Protein AF-A0A841CKB7-F1 (afdb_monomer_lite)

Secondary structure (DSSP, 8-state):
--HHHHHHHHHHTPPEEEEEEEEETTEEEEEEEEEE-SS-EEEEESSSS-EEEESSHHHHHHHHTTTS--EEEEE-

Foldseek 3Di:
DDPVVVVVVCVVFPWWKKFWWFDDPNDIDTQWIWTDGPQWIWIAGPVRPDIDTGRDPVVVVVVCCVPPIDIDIGTD

Radius of gyration: 14.94 Å; chains: 1; bounding box: 28×29×46 Å

Organism: NCBI:txid1051531

pLDDT: mean 94.86, std 4.1, range [72.62, 98.5]

Sequence (76 aa):
MSDSAIQNMVKDSAPRLFALVEEEDGEAWVEAWGMVLDDHTEVVSVEGDYRMSLEEPENALWIFNAGGGNAQLVWA

Structure (mmCIF, N/CA/C/O backbone):
data_AF-A0A841CKB7-F1
#
_entry.id   AF-A0A841CKB7-F1
#
loop_
_atom_site.group_PDB
_atom_site.id
_atom_site.type_symbol
_atom_site.label_atom_id
_atom_site.label_alt_id
_atom_site.label_comp_id
_atom_site.label_asym_id
_atom_site.label_entity_id
_atom_site.label_seq_id
_atom_site.pdbx_PDB_ins_code
_atom_site.Cartn_x
_atom_site.Cartn_y
_atom_site.Cartn_z
_atom_site.occupancy
_atom_site.B_iso_or_equiv
_atom_site.auth_seq_id
_atom_site.auth_comp_id
_atom_site.auth_asym_id
_atom_site.auth_atom_id
_atom_site.pdbx_PDB_model_num
ATOM 1 N N . MET A 1 1 ? 5.092 -7.927 -30.290 1.00 72.62 1 MET A N 1
ATOM 2 C CA . MET A 1 1 ? 4.544 -8.848 -29.270 1.00 72.62 1 MET A CA 1
ATOM 3 C C . MET A 1 1 ? 3.088 -9.109 -29.618 1.00 72.62 1 MET A C 1
ATOM 5 O O . MET A 1 1 ? 2.483 -8.218 -30.199 1.00 72.62 1 MET A O 1
ATOM 9 N N . SER A 1 2 ? 2.549 -10.300 -29.357 1.00 91.62 2 SER A N 1
ATOM 10 C CA . SER A 1 2 ? 1.108 -10.546 -29.512 1.00 91.62 2 SER A CA 1
ATOM 11 C C . SER A 1 2 ? 0.329 -9.904 -28.363 1.00 91.62 2 SER A C 1
ATOM 13 O O . SER A 1 2 ? 0.887 -9.712 -27.281 1.00 91.62 2 SER A O 1
ATOM 15 N N . ASP A 1 3 ? -0.965 -9.655 -28.556 1.00 91.88 3 ASP A N 1
ATOM 16 C CA . ASP A 1 3 ? -1.856 -9.165 -27.494 1.00 91.88 3 ASP A CA 1
ATOM 17 C C . ASP A 1 3 ? -1.821 -10.071 -26.254 1.00 91.88 3 ASP A C 1
ATOM 19 O O . ASP A 1 3 ? -1.778 -9.589 -25.126 1.00 91.88 3 ASP A O 1
ATOM 23 N N . SER A 1 4 ? -1.737 -11.391 -26.451 1.00 92.44 4 SER A N 1
ATOM 24 C CA . SER A 1 4 ? -1.599 -12.363 -25.360 1.00 92.44 4 SER A CA 1
ATOM 25 C C . SER A 1 4 ? -0.286 -12.227 -24.584 1.00 92.44 4 SER A C 1
ATOM 27 O O . SER A 1 4 ? -0.278 -12.379 -23.365 1.00 92.44 4 SER A O 1
ATOM 29 N N . ALA A 1 5 ? 0.823 -11.913 -25.261 1.00 95.69 5 ALA A N 1
ATOM 30 C CA . ALA A 1 5 ? 2.112 -11.713 -24.604 1.00 95.69 5 ALA A CA 1
ATOM 31 C C . ALA A 1 5 ? 2.114 -10.428 -23.764 1.00 95.69 5 ALA A C 1
ATOM 33 O O . ALA A 1 5 ? 2.633 -10.427 -22.652 1.00 95.69 5 ALA A O 1
ATOM 34 N N . ILE A 1 6 ? 1.479 -9.361 -24.263 1.00 96.81 6 ILE A N 1
ATOM 35 C CA . ILE A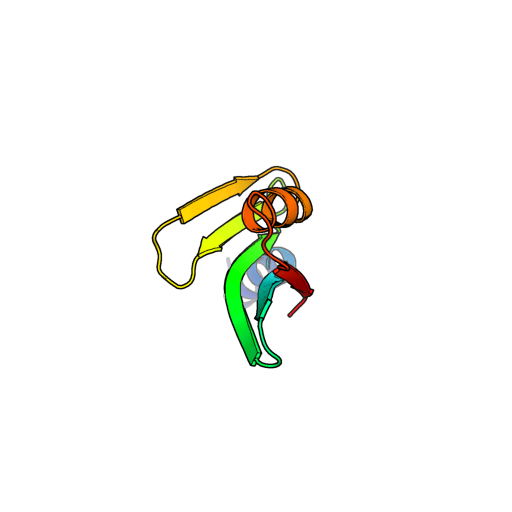 1 6 ? 1.322 -8.099 -23.526 1.00 96.81 6 ILE A CA 1
ATOM 36 C C . ILE A 1 6 ? 0.434 -8.305 -22.293 1.00 96.81 6 ILE A C 1
ATOM 38 O O . ILE A 1 6 ? 0.777 -7.850 -21.206 1.00 96.81 6 ILE A O 1
ATOM 42 N N . GLN A 1 7 ? -0.680 -9.028 -22.431 1.00 96.69 7 GLN A N 1
ATOM 43 C CA . GLN A 1 7 ? -1.584 -9.304 -21.310 1.00 96.69 7 GLN A CA 1
ATOM 44 C C . GLN A 1 7 ? -0.930 -10.135 -20.205 1.00 96.69 7 GLN A C 1
ATOM 46 O O . GLN A 1 7 ? -1.188 -9.880 -19.033 1.00 96.69 7 GLN A O 1
ATOM 51 N N . ASN A 1 8 ? -0.099 -11.117 -20.561 1.00 96.56 8 ASN A N 1
ATOM 52 C CA . ASN A 1 8 ? 0.627 -11.907 -19.569 1.00 96.56 8 ASN A CA 1
ATOM 53 C C . ASN A 1 8 ? 1.666 -11.055 -18.841 1.00 96.56 8 ASN A C 1
ATOM 55 O O . ASN A 1 8 ? 1.668 -11.050 -17.619 1.00 96.56 8 ASN A O 1
ATOM 59 N N . MET A 1 9 ? 2.446 -10.250 -19.572 1.00 95.44 9 MET A N 1
ATOM 60 C CA . MET A 1 9 ? 3.403 -9.319 -18.965 1.00 95.44 9 MET A CA 1
ATOM 61 C C . MET A 1 9 ? 2.732 -8.401 -17.934 1.00 95.44 9 MET A C 1
ATOM 63 O O . MET A 1 9 ? 3.237 -8.270 -16.829 1.00 95.44 9 MET A O 1
ATOM 67 N N . VAL A 1 10 ? 1.574 -7.815 -18.265 1.00 96.12 10 VAL A N 1
ATOM 68 C CA . VAL A 1 10 ? 0.831 -6.938 -17.341 1.00 96.12 10 VAL A CA 1
ATOM 69 C C . VAL A 1 10 ? 0.334 -7.685 -16.103 1.00 96.12 10 VAL A C 1
ATOM 71 O O . VAL A 1 10 ? 0.340 -7.121 -15.016 1.00 96.12 10 VAL A O 1
ATOM 74 N N . LYS A 1 11 ? -0.117 -8.936 -16.250 1.00 94.94 11 LYS A N 1
ATOM 75 C CA . LYS A 1 11 ? -0.568 -9.751 -15.111 1.00 94.94 11 LYS A CA 1
ATOM 76 C C . LYS A 1 11 ? 0.588 -10.136 -14.196 1.00 94.94 11 LYS A C 1
ATOM 78 O O . LYS A 1 11 ? 0.423 -10.089 -12.984 1.00 94.94 11 LYS A O 1
ATOM 83 N N . 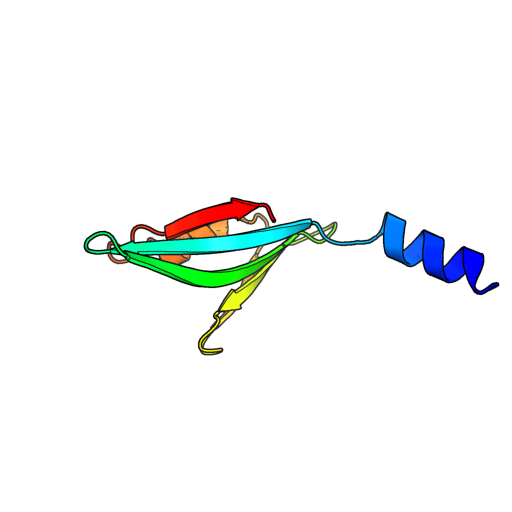ASP A 1 12 ? 1.723 -10.502 -14.783 1.00 94.62 12 ASP A N 1
ATOM 84 C CA . ASP A 1 12 ? 2.912 -10.928 -14.047 1.00 94.62 12 ASP A CA 1
ATOM 85 C C . ASP A 1 12 ? 3.569 -9.754 -13.304 1.00 94.62 12 ASP A C 1
ATOM 87 O O . ASP A 1 12 ? 4.183 -9.966 -12.265 1.00 94.62 12 ASP A O 1
ATOM 91 N N . SER A 1 13 ? 3.409 -8.523 -13.806 1.00 93.62 13 SER A N 1
ATOM 92 C CA . SER A 1 13 ? 3.947 -7.295 -13.205 1.00 93.62 13 SER A CA 1
ATOM 93 C C . SER A 1 13 ? 2.904 -6.459 -12.454 1.00 93.62 13 SER A C 1
ATOM 95 O O . SER A 1 13 ? 3.134 -5.273 -12.210 1.00 93.62 13 SER A O 1
ATOM 97 N N . ALA A 1 14 ? 1.707 -6.993 -12.198 1.00 96.38 14 ALA A N 1
ATOM 98 C CA . ALA A 1 14 ? 0.650 -6.221 -11.556 1.00 96.38 14 ALA A CA 1
ATOM 99 C C . ALA A 1 14 ? 1.042 -5.922 -10.097 1.00 96.38 14 ALA A C 1
ATOM 101 O O . ALA A 1 14 ? 1.296 -6.867 -9.345 1.00 96.38 14 ALA A O 1
ATOM 102 N N . PRO A 1 15 ? 1.072 -4.645 -9.669 1.00 97.06 15 PRO A N 1
ATOM 103 C CA . PRO A 1 15 ? 1.415 -4.318 -8.296 1.00 97.06 15 PRO A CA 1
ATOM 104 C C . PRO A 1 15 ? 0.339 -4.822 -7.340 1.00 97.06 15 PRO A C 1
ATOM 106 O O . PRO A 1 15 ? -0.850 -4.883 -7.677 1.00 97.06 15 PRO A O 1
ATOM 109 N N . ARG A 1 16 ? 0.744 -5.121 -6.107 1.00 97.62 16 ARG A N 1
ATOM 110 C CA . ARG A 1 16 ? -0.215 -5.404 -5.040 1.00 97.62 16 ARG A CA 1
ATOM 111 C C . ARG A 1 16 ? -0.737 -4.089 -4.469 1.00 97.62 16 ARG A C 1
ATOM 113 O O . ARG A 1 16 ? 0.050 -3.238 -4.065 1.00 97.62 16 ARG A O 1
ATOM 120 N N . LEU A 1 17 ? -2.057 -3.938 -4.417 1.00 98.25 17 LEU A N 1
ATOM 121 C CA . LEU A 1 17 ? -2.713 -2.731 -3.915 1.00 98.25 17 LEU A CA 1
ATOM 122 C C . LEU A 1 17 ? -3.037 -2.844 -2.422 1.00 98.25 17 LEU A C 1
ATOM 124 O O . LEU A 1 17 ? -3.425 -3.911 -1.940 1.00 98.25 17 LEU A O 1
ATOM 128 N N . PHE A 1 18 ? -2.936 -1.729 -1.707 1.00 98.50 18 PHE A N 1
ATOM 129 C CA . PHE A 1 18 ? -3.434 -1.577 -0.340 1.00 98.50 18 PHE A CA 1
ATOM 130 C C . PHE A 1 18 ? -4.043 -0.191 -0.127 1.00 98.50 18 PHE A C 1
ATOM 132 O O . PHE A 1 18 ? -3.799 0.736 -0.899 1.00 98.50 18 PHE A O 1
ATOM 139 N N . ALA A 1 19 ? -4.817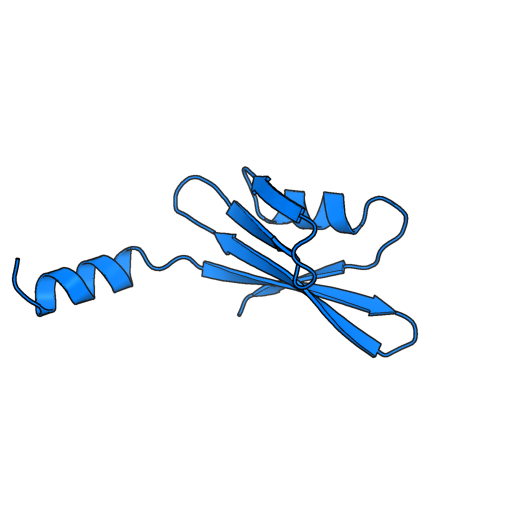 -0.055 0.940 1.00 98.50 19 ALA A N 1
ATOM 140 C CA . ALA A 1 19 ? -5.323 1.205 1.454 1.00 98.50 19 ALA A CA 1
ATOM 141 C C . ALA A 1 19 ? -4.722 1.485 2.836 1.00 98.50 19 ALA A C 1
ATOM 143 O O . ALA A 1 19 ? -4.489 0.559 3.616 1.00 98.50 19 ALA A O 1
ATOM 144 N N . LEU A 1 20 ? -4.503 2.762 3.136 1.00 97.56 20 LEU A N 1
ATOM 145 C CA . LEU A 1 20 ? -4.384 3.255 4.503 1.00 97.56 20 LEU A CA 1
ATOM 146 C C . LEU A 1 20 ? -5.768 3.736 4.932 1.00 97.56 20 LEU A C 1
ATOM 148 O O . LEU A 1 20 ? -6.343 4.616 4.290 1.00 97.56 20 LEU A O 1
ATOM 152 N N . VAL A 1 21 ? -6.314 3.104 5.965 1.00 97.50 21 VAL A N 1
ATOM 153 C CA . VAL A 1 21 ? -7.655 3.369 6.492 1.00 97.50 21 VAL A CA 1
ATOM 154 C C . VAL A 1 21 ? -7.516 4.000 7.864 1.00 97.50 21 VAL A C 1
ATOM 156 O O . VAL A 1 21 ? -6.960 3.364 8.754 1.00 97.50 21 VAL A O 1
ATOM 159 N N . GLU A 1 22 ? -8.013 5.219 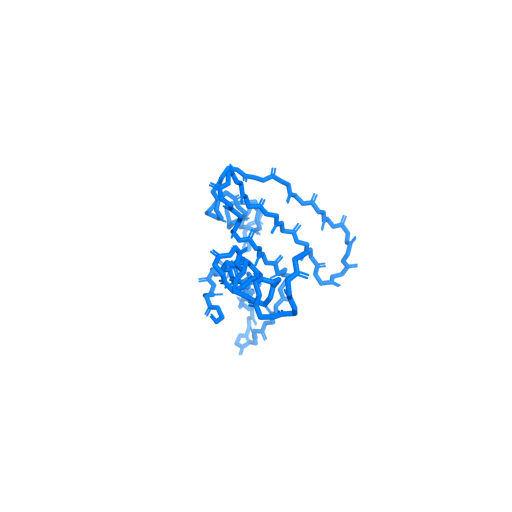8.025 1.00 95.56 22 GLU A N 1
ATOM 160 C CA . GLU A 1 22 ? -8.112 5.885 9.325 1.00 95.56 22 GLU A CA 1
ATOM 161 C C . GLU A 1 22 ? -9.435 5.494 9.988 1.00 95.56 22 GLU A C 1
ATOM 163 O O . GLU A 1 22 ? -10.466 5.397 9.314 1.00 95.56 22 GLU A O 1
ATOM 168 N N . GLU A 1 23 ? -9.396 5.254 11.300 1.00 93.06 23 GLU A N 1
ATOM 169 C CA . GLU A 1 23 ? -10.581 5.025 12.129 1.00 93.06 23 GLU A CA 1
ATOM 170 C C . GLU A 1 23 ? -10.642 6.061 13.259 1.00 93.06 23 GLU A C 1
ATOM 172 O O . GLU A 1 23 ? -9.807 6.044 14.169 1.00 93.06 23 GLU A O 1
ATOM 177 N N . GLU A 1 24 ? -11.676 6.905 13.244 1.00 90.56 24 GLU A N 1
ATOM 178 C CA . GLU A 1 24 ? -11.945 7.920 14.269 1.00 90.56 24 GLU A CA 1
ATOM 179 C C . GLU A 1 24 ? -13.436 7.911 14.632 1.00 90.56 24 GLU A C 1
ATOM 181 O O . GLU A 1 24 ? -14.304 7.793 13.769 1.00 90.56 24 GLU A O 1
ATOM 186 N N . ASP A 1 25 ? -13.750 7.983 15.930 1.00 91.62 25 ASP A N 1
ATOM 187 C CA . ASP A 1 25 ? -15.122 8.076 16.458 1.00 91.62 25 ASP A CA 1
ATOM 188 C C . ASP A 1 25 ? -16.131 7.029 15.922 1.00 91.62 25 ASP A C 1
ATOM 190 O O . ASP A 1 25 ? -17.346 7.237 15.924 1.00 91.62 25 ASP A O 1
ATOM 194 N N . GLY A 1 26 ? -15.640 5.844 15.540 1.00 91.31 26 GLY A N 1
ATOM 195 C CA . GLY A 1 26 ? -16.459 4.735 15.034 1.00 91.31 26 GLY A CA 1
ATOM 196 C C . GLY A 1 26 ? -16.781 4.813 13.539 1.00 91.31 26 GLY A C 1
ATOM 197 O O . GLY A 1 26 ? -17.539 3.976 13.042 1.00 91.31 26 GLY A O 1
ATOM 198 N N . GLU A 1 27 ? -16.200 5.775 12.830 1.00 94.94 27 GLU A N 1
ATOM 199 C CA . GLU A 1 27 ? -16.225 5.884 11.375 1.00 94.94 27 GLU A CA 1
ATOM 200 C C . GLU A 1 27 ? -14.850 5.521 10.797 1.00 94.94 27 GLU A C 1
ATOM 202 O O . GLU A 1 27 ? -13.829 5.627 11.474 1.00 94.94 27 GLU A O 1
ATOM 207 N N . ALA A 1 28 ? -14.834 5.042 9.550 1.00 95.38 28 ALA A N 1
ATOM 208 C CA . ALA A 1 28 ? -13.615 4.631 8.863 1.00 95.38 28 ALA A CA 1
ATOM 209 C C . ALA A 1 28 ? -13.618 5.127 7.418 1.00 95.38 28 ALA A C 1
ATOM 211 O O . ALA A 1 28 ? -14.634 5.016 6.720 1.00 95.38 28 ALA A O 1
ATOM 212 N N . TRP A 1 29 ? -12.482 5.629 6.946 1.00 96.56 29 TRP A N 1
ATOM 213 C CA . TRP A 1 29 ? -12.325 6.089 5.568 1.00 96.56 29 TRP A CA 1
ATOM 214 C C . TRP A 1 29 ? -10.918 5.818 5.043 1.00 96.56 29 TRP A C 1
ATOM 216 O O . TRP A 1 29 ? -9.968 5.616 5.794 1.00 96.56 29 TRP A O 1
ATOM 226 N N . VAL A 1 30 ? -10.792 5.777 3.717 1.00 97.50 30 VAL A N 1
ATOM 227 C CA . VAL A 1 30 ? -9.492 5.614 3.065 1.00 97.50 30 VAL A CA 1
ATOM 228 C C . VAL A 1 30 ? -8.802 6.972 3.002 1.00 97.50 30 VAL A C 1
ATOM 230 O O . VAL A 1 30 ? -9.266 7.859 2.290 1.00 97.50 30 VAL A O 1
ATOM 233 N N . GLU A 1 31 ? -7.684 7.102 3.706 1.00 96.12 31 GLU A N 1
ATOM 234 C CA . GLU A 1 31 ? -6.798 8.271 3.671 1.00 96.12 31 GLU A CA 1
ATOM 235 C C . GLU A 1 31 ? -5.900 8.256 2.431 1.00 96.12 31 GLU A C 1
ATOM 237 O O . GLU A 1 31 ? -5.682 9.271 1.767 1.00 96.12 31 GLU A O 1
ATOM 242 N N . AL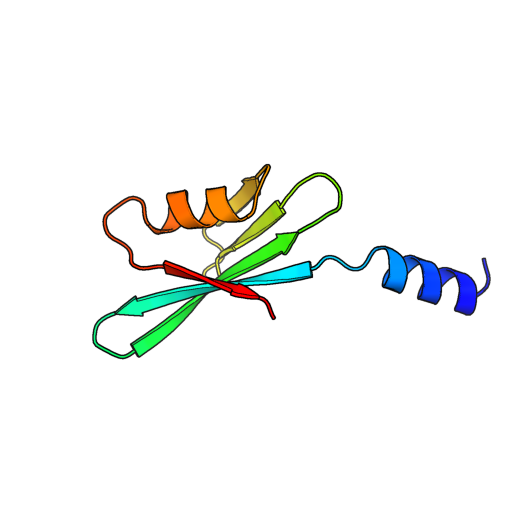A A 1 32 ? -5.395 7.075 2.067 1.00 97.69 32 ALA A N 1
ATOM 243 C CA . ALA A 1 32 ? -4.496 6.915 0.934 1.00 97.69 32 ALA A CA 1
ATOM 244 C C . ALA A 1 32 ? -4.585 5.531 0.299 1.00 97.69 32 ALA A C 1
ATOM 246 O O . ALA A 1 32 ? -4.938 4.541 0.942 1.00 97.69 32 ALA A O 1
ATOM 247 N N . TRP A 1 33 ? -4.187 5.462 -0.967 1.00 98.44 33 TRP A N 1
ATOM 248 C CA . TRP A 1 33 ? -3.961 4.214 -1.686 1.00 98.44 33 TRP A CA 1
ATOM 249 C C . TRP A 1 33 ? -2.476 4.007 -1.921 1.00 98.44 33 TRP A C 1
ATOM 251 O O . TRP A 1 33 ? -1.753 4.951 -2.240 1.00 98.44 33 TRP A O 1
ATOM 261 N N . GLY A 1 34 ? -2.043 2.757 -1.811 1.00 98.19 34 GLY A N 1
ATOM 262 C CA . GLY A 1 34 ? -0.679 2.349 -2.079 1.00 98.19 34 GLY A CA 1
ATOM 263 C C . GLY A 1 34 ? -0.581 1.196 -3.068 1.00 98.19 34 GLY A C 1
ATOM 264 O O . GLY A 1 34 ? -1.490 0.372 -3.203 1.00 98.19 34 GLY A O 1
ATOM 265 N N . MET A 1 35 ? 0.549 1.149 -3.765 1.00 98.44 35 MET A N 1
ATOM 266 C CA . MET A 1 35 ? 0.918 0.103 -4.711 1.00 98.44 35 MET A CA 1
ATOM 267 C C . MET A 1 35 ? 2.321 -0.381 -4.375 1.00 98.44 35 MET A C 1
ATOM 269 O O . MET A 1 35 ? 3.265 0.406 -4.414 1.00 98.44 35 MET A O 1
ATOM 273 N N . VAL A 1 36 ? 2.462 -1.669 -4.075 1.00 98.12 36 VAL A N 1
A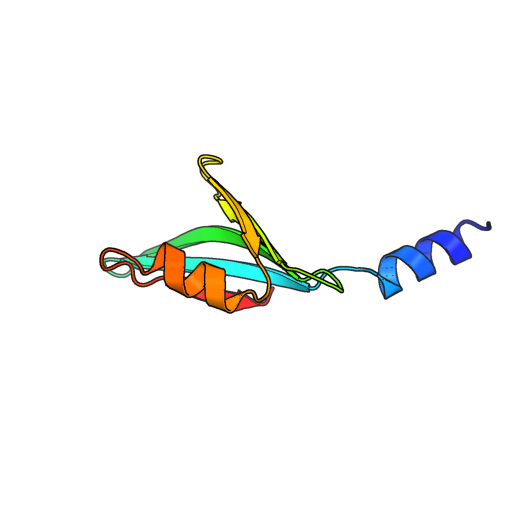TOM 274 C CA . VAL A 1 36 ? 3.778 -2.300 -3.948 1.00 98.12 36 VAL A CA 1
ATOM 275 C C . VAL A 1 36 ? 4.236 -2.730 -5.332 1.00 98.12 36 VAL A C 1
ATOM 277 O O . VAL A 1 36 ? 3.628 -3.611 -5.949 1.00 98.12 36 VAL A O 1
ATOM 280 N N . LEU A 1 37 ? 5.277 -2.059 -5.811 1.00 96.38 37 LEU A N 1
ATOM 281 C CA . LEU A 1 37 ? 6.038 -2.391 -7.009 1.00 96.38 37 LEU A CA 1
ATOM 282 C C . LEU A 1 37 ? 7.211 -3.303 -6.622 1.00 96.38 37 LEU A C 1
ATOM 284 O O . LEU A 1 37 ? 7.459 -3.556 -5.444 1.00 96.38 37 LEU A O 1
ATOM 288 N N . ASP A 1 38 ? 7.926 -3.815 -7.621 1.00 94.19 38 ASP A N 1
ATOM 289 C CA . ASP A 1 38 ? 8.994 -4.798 -7.400 1.00 94.19 38 ASP A CA 1
ATOM 290 C C . ASP A 1 38 ? 10.148 -4.269 -6.527 1.00 94.19 38 ASP A C 1
ATOM 292 O O . ASP A 1 38 ? 10.815 -5.051 -5.850 1.00 94.19 38 ASP A O 1
ATOM 296 N N . ASP A 1 39 ? 10.406 -2.961 -6.553 1.00 95.50 39 ASP A N 1
ATOM 297 C CA . ASP A 1 39 ? 11.553 -2.314 -5.906 1.00 95.50 39 ASP A CA 1
ATOM 298 C C . ASP A 1 39 ? 11.182 -1.233 -4.879 1.00 95.50 39 ASP A C 1
ATOM 300 O O . ASP A 1 39 ? 12.055 -0.786 -4.135 1.00 95.50 39 ASP A O 1
ATOM 304 N N . HIS A 1 40 ? 9.922 -0.798 -4.836 1.00 97.94 40 HIS A N 1
ATOM 305 C CA . HIS A 1 40 ? 9.452 0.242 -3.921 1.00 97.94 40 HIS A CA 1
ATOM 306 C C . HIS A 1 40 ? 7.926 0.222 -3.773 1.00 97.94 40 HIS A C 1
ATOM 308 O O . HIS A 1 40 ? 7.202 -0.515 -4.439 1.00 97.94 40 HIS A O 1
ATOM 314 N N . THR A 1 41 ? 7.425 1.081 -2.899 1.00 98.50 41 THR A N 1
ATOM 315 C CA . THR A 1 41 ? 6.009 1.353 -2.694 1.00 98.50 41 THR A CA 1
ATOM 316 C C . THR A 1 41 ? 5.695 2.790 -3.081 1.00 98.50 41 THR A C 1
ATOM 318 O O . THR A 1 41 ? 6.326 3.723 -2.586 1.00 98.50 41 THR A O 1
ATOM 321 N N . GLU A 1 42 ? 4.675 2.975 -3.912 1.00 98.38 42 GLU A N 1
ATOM 322 C CA . GLU A 1 42 ? 4.099 4.290 -4.201 1.00 98.38 42 GLU A CA 1
ATOM 323 C C . GLU A 1 42 ? 2.812 4.473 -3.400 1.00 98.38 42 GLU A C 1
ATOM 325 O O . GLU A 1 42 ? 1.969 3.575 -3.378 1.00 98.38 42 GLU A O 1
ATOM 330 N N . VAL A 1 43 ? 2.636 5.633 -2.770 1.00 98.38 43 VAL A N 1
ATOM 331 C CA . VAL A 1 43 ? 1.431 5.988 -2.002 1.00 98.38 43 VAL A CA 1
ATOM 332 C C . VAL A 1 43 ? 0.910 7.343 -2.450 1.00 98.38 43 VAL A C 1
ATOM 334 O O . VAL A 1 43 ? 1.679 8.289 -2.621 1.00 98.38 43 VAL A O 1
ATOM 337 N N . VAL A 1 44 ? -0.405 7.448 -2.619 1.00 98.00 44 VAL A N 1
ATOM 338 C CA . VAL A 1 44 ? -1.103 8.686 -2.976 1.00 98.00 44 VAL A CA 1
ATOM 339 C C . VAL A 1 44 ? -2.288 8.874 -2.038 1.00 98.00 44 VAL A C 1
ATOM 341 O O . VAL A 1 44 ? -3.140 7.987 -1.943 1.00 98.00 44 VAL A O 1
ATOM 344 N N . SER A 1 45 ? -2.355 10.018 -1.356 1.00 95.81 45 SER A N 1
ATOM 345 C CA . SER A 1 45 ? -3.515 10.365 -0.529 1.00 95.81 45 SER A CA 1
ATOM 346 C C . SER A 1 45 ? -4.753 10.618 -1.391 1.00 95.81 45 SER A C 1
ATOM 348 O O . SER A 1 45 ? -4.657 11.055 -2.543 1.00 95.81 45 SER A O 1
ATOM 350 N N . VAL A 1 46 ? -5.935 10.346 -0.842 1.00 96.69 46 VAL A N 1
ATOM 351 C CA . VAL A 1 46 ? -7.216 10.570 -1.529 1.00 96.69 46 VAL A CA 1
ATOM 352 C C . VAL A 1 46 ? -7.455 12.059 -1.774 1.00 96.69 46 VAL A C 1
ATOM 354 O O . VAL A 1 46 ? -7.944 12.431 -2.842 1.00 96.69 46 VAL A O 1
ATOM 357 N N . GLU A 1 47 ? -7.047 12.916 -0.837 1.00 93.12 47 GLU A N 1
ATOM 358 C CA . GLU A 1 47 ? -7.112 14.373 -1.000 1.00 93.12 47 GLU A CA 1
ATOM 359 C C . GLU A 1 47 ? -6.062 14.910 -1.993 1.00 93.12 47 GLU A C 1
ATOM 361 O O . GLU A 1 47 ? -6.193 16.023 -2.510 1.00 93.12 47 GLU A O 1
ATOM 366 N N . GLY A 1 48 ? -5.051 14.101 -2.333 1.00 91.50 48 GLY A N 1
ATOM 367 C CA . GLY A 1 48 ? -4.025 14.407 -3.331 1.00 91.50 48 GLY A CA 1
ATOM 368 C C . GLY A 1 48 ? -2.945 15.385 -2.862 1.00 91.50 48 GLY A C 1
ATOM 369 O O . GLY A 1 48 ? -2.134 15.834 -3.677 1.00 91.50 48 GLY A O 1
ATOM 370 N N . ASP A 1 49 ? -2.929 15.712 -1.575 1.00 90.62 49 ASP A N 1
ATOM 371 C CA . ASP A 1 49 ? -1.959 16.582 -0.911 1.00 90.62 49 ASP A CA 1
ATOM 372 C C . ASP A 1 49 ? -0.566 15.947 -0.765 1.00 90.62 49 ASP A C 1
ATOM 374 O O . ASP A 1 49 ? 0.434 16.672 -0.767 1.00 90.62 49 ASP A O 1
ATOM 378 N N . TYR A 1 50 ? -0.470 14.612 -0.755 1.00 88.19 50 TYR A N 1
ATOM 379 C CA . TYR A 1 50 ? 0.800 13.896 -0.677 1.00 88.19 50 TYR A CA 1
ATOM 380 C C . TYR A 1 50 ? 0.913 12.749 -1.681 1.00 88.19 50 TYR A C 1
ATOM 382 O O . TYR A 1 50 ? -0.031 12.015 -1.982 1.00 88.19 50 TYR A O 1
ATOM 390 N N . ARG A 1 51 ? 2.141 12.585 -2.181 1.00 96.38 51 ARG A N 1
ATOM 391 C CA . ARG A 1 51 ? 2.602 11.422 -2.940 1.00 96.38 51 ARG A CA 1
ATOM 392 C C . ARG A 1 51 ? 3.960 11.007 -2.408 1.00 96.38 51 ARG A C 1
ATOM 394 O O . ARG A 1 51 ? 4.818 11.869 -2.208 1.00 96.38 51 ARG A O 1
ATOM 401 N N . MET A 1 52 ? 4.144 9.718 -2.169 1.00 96.56 52 MET A N 1
ATOM 402 C CA . MET A 1 52 ? 5.341 9.187 -1.527 1.00 96.56 52 MET A CA 1
ATOM 403 C C . MET A 1 52 ? 5.872 7.992 -2.306 1.00 96.56 52 MET A C 1
ATOM 405 O O . MET A 1 52 ? 5.096 7.133 -2.712 1.00 96.56 52 MET A O 1
ATOM 409 N N . SER A 1 53 ? 7.196 7.939 -2.428 1.00 98.06 53 SER A N 1
ATOM 410 C CA . SER A 1 53 ? 7.950 6.774 -2.883 1.00 98.06 53 SER A CA 1
ATOM 411 C C . SER A 1 53 ? 8.750 6.261 -1.690 1.00 98.06 53 SER A C 1
ATOM 413 O O . SER A 1 53 ? 9.540 7.012 -1.108 1.00 98.06 53 SER A O 1
ATOM 415 N N . LEU A 1 54 ? 8.476 5.035 -1.255 1.00 97.81 54 LEU A N 1
ATOM 416 C CA . LEU A 1 54 ? 8.961 4.456 -0.001 1.00 97.81 54 LEU A CA 1
ATOM 417 C C . LEU A 1 54 ? 9.519 3.056 -0.248 1.00 97.81 54 LEU A C 1
ATOM 419 O O . LEU A 1 54 ? 9.114 2.386 -1.185 1.00 97.81 54 LEU A O 1
ATOM 423 N N . GLU A 1 55 ? 10.426 2.592 0.607 1.00 97.75 55 GLU A N 1
ATOM 424 C CA . GLU A 1 55 ? 10.999 1.243 0.473 1.00 97.75 55 GLU A CA 1
ATOM 425 C C . GLU A 1 55 ? 9.960 0.144 0.754 1.00 97.75 55 GLU A C 1
ATOM 427 O O . GLU A 1 55 ? 9.782 -0.773 -0.040 1.00 97.75 55 GLU A O 1
ATOM 432 N N . GLU A 1 56 ? 9.211 0.288 1.848 1.00 97.19 56 GLU A N 1
ATOM 433 C CA . GLU A 1 56 ? 8.220 -0.679 2.319 1.00 97.19 56 GLU A CA 1
ATOM 434 C C . GLU A 1 56 ? 6.890 0.027 2.624 1.00 97.19 56 GLU A C 1
ATOM 436 O O . GLU A 1 56 ? 6.891 1.202 3.021 1.00 97.19 56 GLU A O 1
ATOM 441 N N . PRO A 1 57 ? 5.743 -0.655 2.470 1.00 97.00 57 PRO A N 1
ATOM 442 C CA . PRO A 1 57 ? 4.440 -0.046 2.710 1.00 97.00 57 PRO A CA 1
ATOM 443 C C . PRO A 1 57 ? 4.211 0.335 4.185 1.00 97.00 57 PRO A C 1
ATOM 445 O O . PRO A 1 57 ? 3.496 1.295 4.476 1.00 97.00 57 PRO A O 1
ATOM 448 N N . GLU A 1 58 ? 4.881 -0.328 5.127 1.00 96.38 58 GLU A N 1
ATOM 449 C CA . GLU A 1 58 ? 4.869 -0.014 6.559 1.00 96.38 58 GLU A CA 1
ATOM 450 C C . GLU A 1 58 ? 5.448 1.376 6.867 1.00 96.38 58 GLU A C 1
ATOM 452 O O . GLU A 1 58 ? 5.033 2.020 7.834 1.00 96.38 58 GLU A O 1
ATOM 457 N N . ASN A 1 59 ? 6.351 1.892 6.027 1.00 97.06 59 ASN A N 1
ATOM 458 C CA . ASN A 1 59 ? 6.863 3.255 6.185 1.00 97.06 59 ASN A CA 1
ATOM 459 C C . ASN A 1 59 ? 5.756 4.295 5.976 1.00 97.06 59 ASN A C 1
ATOM 461 O O . ASN A 1 59 ? 5.767 5.340 6.625 1.00 97.06 59 ASN A O 1
ATOM 465 N N . ALA A 1 60 ? 4.776 4.004 5.115 1.00 95.56 60 ALA A N 1
ATOM 466 C CA . ALA A 1 60 ? 3.629 4.881 4.915 1.00 95.56 60 ALA A CA 1
ATOM 467 C C . ALA A 1 60 ? 2.756 4.906 6.172 1.00 95.56 60 ALA A C 1
ATOM 469 O O . ALA A 1 60 ? 2.394 5.975 6.652 1.00 95.56 60 ALA A O 1
ATOM 470 N N . LEU A 1 61 ? 2.507 3.736 6.765 1.00 94.75 61 LEU A N 1
ATOM 471 C CA . LEU A 1 61 ? 1.764 3.615 8.018 1.00 94.75 61 LEU A CA 1
ATOM 472 C C . LEU A 1 61 ? 2.403 4.442 9.142 1.00 94.75 61 LEU A C 1
ATOM 474 O O . LEU A 1 61 ? 1.705 5.123 9.888 1.00 94.75 61 LEU A O 1
ATOM 478 N N . TRP A 1 62 ? 3.735 4.417 9.249 1.00 93.88 62 TRP A N 1
ATOM 479 C CA . TRP A 1 62 ? 4.458 5.220 10.235 1.00 93.88 62 TRP A CA 1
ATOM 480 C C . TRP A 1 62 ? 4.260 6.728 10.030 1.00 93.88 62 TRP A C 1
ATOM 482 O O . TRP A 1 62 ? 4.087 7.452 11.008 1.00 93.88 62 TRP A O 1
ATOM 492 N N . ILE A 1 63 ? 4.248 7.196 8.778 1.00 93.25 63 ILE A N 1
ATOM 493 C CA . ILE A 1 63 ? 4.037 8.611 8.442 1.00 93.25 63 ILE A CA 1
ATOM 494 C C . ILE A 1 63 ? 2.600 9.044 8.746 1.00 93.25 63 ILE A C 1
ATOM 496 O O . ILE A 1 63 ? 2.415 10.083 9.370 1.00 93.25 63 ILE A O 1
ATOM 500 N N . PHE A 1 64 ? 1.594 8.259 8.356 1.00 91.31 64 PHE A N 1
ATOM 501 C CA . PHE A 1 64 ? 0.183 8.604 8.592 1.00 91.31 64 PHE A CA 1
ATOM 502 C C . PHE A 1 64 ? -0.198 8.544 10.079 1.00 91.31 64 PHE A C 1
ATOM 504 O O . PHE A 1 64 ? -1.014 9.332 10.542 1.00 91.31 64 PHE A O 1
ATOM 511 N N . ASN A 1 65 ? 0.473 7.698 10.861 1.00 92.88 65 ASN A N 1
ATOM 512 C CA . ASN A 1 65 ? 0.314 7.671 12.317 1.00 92.88 65 ASN A CA 1
ATOM 513 C C . ASN A 1 65 ? 1.171 8.720 13.047 1.00 92.88 65 ASN A C 1
ATOM 515 O O . ASN A 1 65 ? 1.035 8.914 14.263 1.00 92.88 65 ASN A O 1
ATOM 519 N N . ALA A 1 66 ? 2.060 9.427 12.342 1.00 89.44 66 ALA A N 1
ATOM 520 C CA . ALA A 1 66 ? 2.848 10.493 12.939 1.00 89.44 66 ALA A CA 1
ATOM 521 C C . ALA A 1 66 ? 1.931 11.679 13.276 1.00 89.44 66 ALA A C 1
ATOM 523 O O . ALA A 1 66 ? 1.416 12.360 12.400 1.00 89.44 66 ALA A O 1
ATOM 524 N N . GLY A 1 67 ? 1.745 11.945 14.570 1.00 82.75 67 GLY A N 1
ATOM 525 C CA . GLY A 1 67 ? 0.830 12.991 15.047 1.00 82.75 67 GLY A CA 1
ATOM 526 C C . GLY A 1 67 ? -0.401 12.467 15.783 1.00 82.75 67 GLY A C 1
ATOM 527 O O . GLY A 1 67 ? -1.198 13.278 16.244 1.00 82.75 67 GLY A O 1
ATOM 528 N N . GLY A 1 68 ? -0.510 11.148 15.973 1.00 86.38 68 GLY A N 1
ATOM 529 C CA . GLY A 1 68 ? -1.584 10.531 16.755 1.00 86.38 68 GLY A CA 1
ATOM 530 C C . GLY A 1 68 ? -2.733 9.968 15.923 1.00 86.38 68 GLY A C 1
ATOM 531 O O . GLY A 1 68 ? -3.753 9.632 16.516 1.00 86.38 68 GLY A O 1
ATOM 532 N N . GLY A 1 69 ? -2.555 9.853 14.602 1.00 86.88 69 GLY A N 1
ATOM 533 C CA . GLY A 1 69 ? -3.455 9.084 13.745 1.00 86.88 69 GLY A CA 1
ATOM 534 C C . GLY A 1 69 ? -3.503 7.604 14.138 1.00 86.88 69 GLY A C 1
ATOM 535 O O . GLY A 1 69 ? -2.632 7.095 14.857 1.00 86.88 69 GLY A O 1
ATOM 536 N N . ASN A 1 70 ? -4.544 6.934 13.670 1.00 91.50 70 ASN A N 1
ATOM 537 C CA . ASN A 1 70 ? -4.856 5.529 13.888 1.00 91.50 70 ASN A CA 1
ATOM 538 C C . ASN A 1 70 ? -5.119 4.822 12.548 1.00 91.50 70 ASN A C 1
ATOM 540 O O . ASN A 1 70 ? -6.050 4.025 12.397 1.00 91.50 70 ASN A O 1
ATOM 544 N N . ALA A 1 71 ? -4.272 5.114 11.568 1.00 95.00 71 ALA A N 1
ATOM 545 C CA . ALA A 1 71 ? -4.287 4.484 10.270 1.00 95.00 71 ALA A CA 1
ATOM 546 C C . ALA A 1 71 ? -3.910 3.004 10.392 1.00 95.00 71 ALA A C 1
ATOM 548 O O . ALA A 1 71 ? -3.004 2.618 11.143 1.00 95.00 71 ALA A O 1
ATOM 549 N N . GLN A 1 72 ? -4.566 2.179 9.581 1.00 96.75 72 GLN A N 1
ATOM 550 C CA . GLN A 1 72 ? -4.285 0.763 9.381 1.00 96.75 72 GLN A CA 1
ATOM 551 C C . GLN A 1 72 ? -3.999 0.484 7.908 1.00 96.75 72 GLN A C 1
ATOM 553 O O . GLN A 1 72 ? -4.658 1.019 7.018 1.00 96.75 72 GLN A O 1
ATOM 558 N N . LEU A 1 73 ? -3.043 -0.406 7.643 1.00 97.69 73 LEU A N 1
ATOM 559 C CA . LEU A 1 73 ? -2.789 -0.904 6.297 1.00 97.69 73 LEU A CA 1
ATOM 560 C C . LEU A 1 73 ? -3.700 -2.095 5.988 1.00 97.69 73 LEU A C 1
ATOM 562 O O . LEU A 1 73 ? -3.646 -3.120 6.670 1.00 97.69 73 LEU A O 1
ATOM 566 N N . VAL A 1 74 ? -4.483 -1.989 4.915 1.00 98.06 74 VAL A N 1
ATOM 567 C CA . VAL A 1 74 ? -5.427 -3.023 4.472 1.00 98.06 74 VAL A CA 1
ATOM 568 C C . VAL A 1 74 ? -5.155 -3.394 3.017 1.00 98.06 74 VAL A C 1
ATOM 570 O O . VAL A 1 74 ? -5.242 -2.556 2.126 1.00 98.06 74 VAL A O 1
ATOM 573 N N . TRP A 1 75 ? -4.842 -4.663 2.758 1.00 97.94 75 TRP A N 1
ATOM 574 C CA . TRP A 1 75 ? -4.650 -5.175 1.396 1.00 97.94 75 TRP A CA 1
ATOM 575 C C . TRP A 1 75 ? -5.986 -5.318 0.656 1.00 97.94 75 TRP A C 1
ATOM 577 O O . TRP A 1 75 ? -6.949 -5.819 1.241 1.00 97.94 75 TRP A O 1
ATOM 587 N N . ALA A 1 76 ? -6.017 -4.915 -0.618 1.00 94.00 76 ALA A N 1
ATOM 588 C CA . ALA A 1 76 ? -7.188 -5.014 -1.497 1.00 94.00 76 ALA A CA 1
ATOM 589 C C . ALA A 1 76 ? -7.263 -6.342 -2.269 1.00 94.00 76 ALA A C 1
ATOM 591 O O . ALA A 1 76 ? -6.207 -6.996 -2.454 1.00 94.00 76 ALA A O 1
#